Protein AF-A0A3B0PXJ1-F1 (afdb_monomer_lite)

pLDDT: mean 73.35, std 15.38, range [30.58, 91.69]

Foldseek 3Di:
DPPVVQVVCVVVVHDQAAAEDEDAAFAPPCRVVVLVVQLDPPDDDDDDDPDDPPDFDWGDDDSYTYTYDGYDDDPDDPDCVVVLVCVLVCSDPPVVDDPVVNVVSND

Radius of gyration: 19.69 Å; chains: 1; bounding box: 43×32×55 Å

Secondary structure (DSSP, 8-state):
--HHHHHHHHTTT-----EEEE---STTSSHHHHHHHHH--S-------TT---S--EEEETTEEEE-----PPS--SSSHHHHHHHHTTSS-GGGS-HHHHHHHH-

Organism: NCBI:txid53558

Structure (mmCIF, N/CA/C/O backbone):
data_AF-A0A3B0PXJ1-F1
#
_entry.id   AF-A0A3B0PXJ1-F1
#
loop_
_atom_site.group_PDB
_atom_site.id
_atom_site.type_symbol
_atom_site.label_atom_id
_atom_site.label_alt_id
_atom_site.label_comp_id
_atom_site.label_asym_id
_atom_site.label_entity_id
_atom_site.label_seq_id
_atom_site.pdbx_PDB_ins_code
_atom_site.Cartn_x
_atom_site.Cartn_y
_atom_site.Cartn_z
_atom_site.occupancy
_atom_site.B_iso_or_equiv
_atom_site.auth_seq_id
_atom_site.auth_comp_id
_atom_site.auth_asym_id
_atom_site.auth_atom_id
_atom_site.pdbx_PDB_model_num
ATOM 1 N N . MET A 1 1 ? -19.199 0.306 11.434 1.00 55.22 1 MET A N 1
ATOM 2 C CA . MET A 1 1 ? -20.076 -0.143 12.545 1.00 55.22 1 MET A CA 1
ATOM 3 C C . MET A 1 1 ? -21.227 0.841 12.656 1.00 55.22 1 MET A C 1
ATOM 5 O O . MET A 1 1 ? -20.944 2.025 12.764 1.00 55.22 1 MET A O 1
ATOM 9 N N . SER A 1 2 ? -22.490 0.397 12.586 1.00 66.12 2 SER A N 1
ATOM 10 C CA . SER A 1 2 ? -23.637 1.300 12.812 1.00 66.12 2 SER A CA 1
ATOM 11 C C . SER A 1 2 ? -23.529 1.924 14.210 1.00 66.12 2 SER A C 1
ATOM 13 O O . SER A 1 2 ? -23.224 1.211 15.173 1.00 66.12 2 SER A O 1
ATOM 15 N N . LYS A 1 3 ? -23.787 3.235 14.328 1.00 69.31 3 LYS A N 1
ATOM 16 C CA . LYS A 1 3 ? -23.812 3.978 15.606 1.00 69.31 3 LYS A CA 1
ATOM 17 C C . LYS A 1 3 ? -24.725 3.306 16.644 1.00 69.31 3 LYS A C 1
ATOM 19 O O . LYS A 1 3 ? -24.464 3.363 17.843 1.00 69.31 3 LYS A O 1
ATOM 24 N N . GLU A 1 4 ? -25.748 2.595 16.182 1.00 74.94 4 GLU A N 1
ATOM 25 C CA . GLU A 1 4 ? -26.686 1.837 17.013 1.00 74.94 4 GLU A CA 1
ATOM 26 C C . GLU A 1 4 ? -26.027 0.635 17.695 1.00 74.94 4 GLU A C 1
ATOM 28 O O . GLU A 1 4 ? -26.289 0.347 18.862 1.00 74.94 4 GLU A O 1
ATOM 33 N N . ARG A 1 5 ? -25.118 -0.052 16.996 1.00 72.31 5 ARG A N 1
ATOM 34 C CA . ARG A 1 5 ? -24.414 -1.228 17.524 1.00 72.31 5 ARG A CA 1
ATOM 35 C C . ARG A 1 5 ? -23.428 -0.833 18.625 1.00 72.31 5 ARG A C 1
ATOM 37 O O . ARG A 1 5 ? -23.253 -1.577 19.584 1.00 72.31 5 ARG A O 1
ATOM 44 N N . ILE A 1 6 ? -22.845 0.361 18.513 1.00 72.19 6 ILE A N 1
ATOM 45 C CA . ILE A 1 6 ? -21.965 0.955 19.526 1.00 72.19 6 ILE A CA 1
ATOM 46 C C . ILE A 1 6 ? -22.754 1.292 20.799 1.00 72.19 6 ILE A C 1
ATOM 48 O O . ILE A 1 6 ? -22.381 0.828 21.875 1.00 72.19 6 ILE A O 1
ATOM 52 N N . LYS A 1 7 ? -23.891 1.996 20.676 1.00 75.50 7 LYS A N 1
ATOM 53 C CA . LYS A 1 7 ? -24.783 2.291 21.815 1.00 75.50 7 LYS A CA 1
ATOM 54 C C . LYS A 1 7 ? -25.296 1.020 22.498 1.00 75.50 7 LYS A C 1
ATOM 56 O O . LYS A 1 7 ? -25.310 0.939 23.722 1.00 75.50 7 LYS A O 1
ATOM 61 N N . ARG A 1 8 ? -25.663 -0.002 21.716 1.00 79.31 8 ARG A N 1
ATOM 62 C CA . ARG A 1 8 ? -26.120 -1.300 22.241 1.00 79.31 8 ARG A CA 1
ATOM 63 C C . ARG A 1 8 ? -25.031 -2.030 23.031 1.00 79.31 8 ARG A C 1
ATOM 65 O O . ARG A 1 8 ? -25.346 -2.680 24.022 1.00 79.31 8 ARG A O 1
ATOM 72 N N . ASN A 1 9 ? -23.774 -1.940 22.601 1.00 75.88 9 ASN A N 1
ATOM 73 C CA . ASN A 1 9 ? -22.648 -2.556 23.306 1.00 75.88 9 ASN A CA 1
ATOM 74 C C . ASN A 1 9 ? -22.271 -1.776 24.577 1.00 75.88 9 ASN A C 1
ATOM 76 O O . ASN A 1 9 ? -21.993 -2.403 25.596 1.00 75.88 9 ASN A O 1
ATOM 80 N N . GLN A 1 10 ? -22.350 -0.438 24.557 1.00 74.62 10 GLN A N 1
ATOM 81 C CA . GLN A 1 10 ? -22.191 0.396 25.759 1.00 74.62 10 GLN A CA 1
ATOM 82 C C . GLN A 1 10 ? -23.254 0.080 26.819 1.00 74.62 10 GLN A C 1
ATOM 84 O O . GLN A 1 10 ? -22.916 -0.113 27.982 1.00 74.62 10 GLN A O 1
ATOM 89 N N . ALA A 1 11 ? -24.522 -0.069 26.416 1.00 79.94 11 ALA A N 1
ATOM 90 C CA . ALA A 1 11 ? -25.613 -0.448 27.321 1.00 79.94 11 ALA A CA 1
ATOM 91 C C . ALA A 1 11 ? -25.426 -1.840 27.960 1.00 79.94 11 ALA A C 1
ATOM 93 O O . ALA A 1 11 ? -26.026 -2.137 28.986 1.00 79.94 11 ALA A O 1
ATOM 94 N N . LYS A 1 12 ? -24.585 -2.694 27.363 1.00 82.69 12 LYS A N 1
ATOM 95 C CA . LYS A 1 12 ? -24.220 -4.023 27.878 1.00 82.69 12 LYS A CA 1
ATOM 96 C C . LYS A 1 12 ? -22.939 -4.019 28.725 1.00 82.69 12 LYS A C 1
ATOM 98 O O . LYS A 1 12 ? -22.444 -5.093 29.051 1.00 82.69 12 LYS A O 1
ATOM 103 N N . GLY A 1 13 ? -22.369 -2.849 29.031 1.00 74.75 13 GLY A N 1
ATOM 104 C CA . GLY A 1 13 ? -21.125 -2.728 29.801 1.00 74.75 13 GLY A CA 1
ATOM 105 C C . GLY A 1 13 ? -19.879 -3.238 29.069 1.00 74.75 13 GLY A C 1
ATOM 106 O O . GLY A 1 13 ? -18.850 -3.476 29.695 1.00 74.75 13 GLY A O 1
ATOM 107 N N . MET A 1 14 ? -19.949 -3.435 27.747 1.00 74.50 14 MET A N 1
ATOM 108 C CA . MET A 1 14 ? -18.800 -3.899 26.972 1.00 74.50 14 MET A CA 1
ATOM 109 C C . MET A 1 14 ? -17.783 -2.770 26.802 1.00 74.50 14 MET A C 1
ATOM 111 O O . MET A 1 14 ? -18.136 -1.667 26.380 1.00 74.50 14 MET A O 1
ATOM 115 N N . ILE A 1 15 ? -16.507 -3.072 27.058 1.00 69.25 15 ILE A N 1
ATOM 116 C CA . ILE A 1 15 ? -15.394 -2.155 26.792 1.00 69.25 15 ILE A CA 1
ATOM 117 C C . ILE A 1 15 ? -15.416 -1.789 25.305 1.00 69.25 15 ILE A C 1
ATOM 119 O O . ILE A 1 15 ? -15.312 -2.650 24.425 1.00 69.25 15 ILE A O 1
ATOM 123 N N . GLN A 1 16 ? -15.572 -0.499 25.018 1.00 65.56 16 GLN A N 1
ATOM 124 C CA . GLN A 1 16 ? -15.617 -0.001 23.653 1.00 65.56 16 GLN A CA 1
ATOM 125 C C . GLN A 1 16 ? -14.215 -0.084 23.040 1.00 65.56 16 GLN A C 1
ATOM 127 O O . GLN A 1 16 ? -13.299 0.641 23.424 1.00 65.56 16 GLN A O 1
ATOM 132 N N . THR A 1 17 ? -14.035 -1.003 22.094 1.00 68.31 17 THR A N 1
ATOM 133 C CA . THR A 1 17 ? -12.774 -1.172 21.364 1.00 68.31 17 THR A CA 1
ATOM 134 C C . THR A 1 17 ? -12.746 -0.271 20.130 1.00 68.31 17 THR A C 1
ATOM 136 O O . THR A 1 17 ? -13.780 -0.003 19.514 1.00 68.31 17 THR A O 1
ATOM 139 N N . LYS A 1 18 ? -11.555 0.217 19.763 1.00 75.44 18 LYS A N 1
ATOM 140 C CA . LYS A 1 18 ? -11.364 1.037 18.557 1.00 75.44 18 LYS A CA 1
ATOM 141 C C . LYS A 1 18 ? -11.678 0.234 17.291 1.00 75.44 18 LYS A C 1
ATOM 143 O O . LYS A 1 18 ? -11.429 -0.971 17.225 1.00 75.44 18 LYS A O 1
ATOM 148 N N . ILE A 1 19 ? -12.183 0.913 16.265 1.00 82.50 19 ILE A N 1
ATOM 149 C CA . ILE A 1 19 ? -12.488 0.344 14.953 1.00 82.50 19 ILE A CA 1
ATOM 150 C C . ILE A 1 19 ? -11.177 0.056 14.220 1.00 82.50 19 ILE A C 1
ATOM 152 O O . ILE A 1 19 ? -10.511 0.963 13.717 1.00 82.50 19 ILE A O 1
ATOM 156 N N . LYS A 1 20 ? -10.817 -1.225 14.133 1.00 83.69 20 LYS A N 1
ATOM 157 C CA . LYS A 1 20 ? -9.675 -1.690 13.337 1.00 83.69 20 LYS A CA 1
ATOM 158 C C . LYS A 1 20 ? -9.928 -1.422 11.855 1.00 83.69 20 LYS A C 1
ATOM 160 O O . LYS A 1 20 ? -10.955 -1.832 11.321 1.00 83.69 20 LYS A O 1
ATOM 165 N N . SER A 1 21 ? -8.986 -0.742 11.219 1.00 82.69 21 SER A N 1
ATOM 166 C CA . SER A 1 21 ? -9.051 -0.272 9.838 1.00 82.69 21 SER A CA 1
ATOM 167 C C . SER A 1 21 ? -7.715 -0.524 9.146 1.00 82.69 21 SER A C 1
ATOM 169 O O . SER A 1 21 ? -6.672 -0.572 9.793 1.00 82.69 21 SER A O 1
ATOM 171 N N . PHE A 1 22 ? -7.732 -0.691 7.831 1.00 83.31 22 PHE A N 1
ATOM 172 C CA . PHE A 1 22 ? -6.531 -0.865 7.019 1.00 83.31 22 PHE A CA 1
ATOM 173 C C . PHE A 1 22 ? -6.762 -0.243 5.641 1.00 83.31 22 PHE A C 1
ATOM 175 O O . PHE A 1 22 ? -7.901 -0.154 5.182 1.00 83.31 22 PHE A O 1
ATOM 182 N N . VAL A 1 23 ? -5.685 0.205 4.999 1.00 80.56 23 VAL A N 1
ATOM 183 C CA . VAL A 1 23 ? -5.719 0.786 3.650 1.00 80.56 23 VAL A CA 1
ATOM 184 C C . VAL A 1 23 ? -5.113 -0.217 2.681 1.00 80.56 23 VAL A C 1
ATOM 186 O O . VAL A 1 23 ? -3.990 -0.657 2.901 1.00 80.56 23 VAL A O 1
ATOM 189 N N . VAL A 1 24 ? -5.836 -0.558 1.615 1.00 84.12 24 VAL A N 1
ATOM 190 C CA . VAL A 1 24 ? -5.371 -1.463 0.552 1.00 84.12 24 VAL A CA 1
ATOM 191 C C . VAL A 1 24 ? -5.102 -0.698 -0.735 1.00 84.12 24 VAL A C 1
ATOM 193 O O . VAL A 1 24 ? -5.746 0.308 -1.018 1.00 84.12 24 VAL A O 1
ATOM 196 N N . GLY A 1 25 ? -4.149 -1.184 -1.520 1.00 83.56 25 GLY A N 1
ATOM 197 C CA . GLY A 1 25 ? -3.797 -0.597 -2.807 1.00 83.56 25 GLY A CA 1
ATOM 198 C C . GLY A 1 25 ? -2.427 -1.055 -3.287 1.00 83.56 25 GLY A C 1
ATOM 199 O O . GLY A 1 25 ? -1.637 -1.616 -2.515 1.00 83.56 25 GLY A O 1
ATOM 200 N N . VAL A 1 26 ? -2.143 -0.771 -4.557 1.00 83.81 26 VAL A N 1
ATOM 201 C CA . VAL A 1 26 ? -0.878 -1.128 -5.209 1.00 83.81 26 VAL A CA 1
ATOM 202 C C . VAL A 1 26 ? 0.322 -0.509 -4.477 1.00 83.81 26 VAL A C 1
ATOM 204 O O . VAL A 1 26 ? 0.172 0.484 -3.753 1.00 83.81 26 VAL A O 1
ATOM 207 N N . PRO A 1 27 ? 1.528 -1.094 -4.565 1.00 82.94 27 PRO A N 1
ATOM 208 C CA . PRO A 1 27 ? 2.727 -0.480 -4.004 1.00 82.94 27 PRO A CA 1
ATOM 209 C C . PRO A 1 27 ? 2.908 0.962 -4.497 1.00 82.94 27 PRO A C 1
ATOM 211 O O . PRO A 1 27 ? 2.438 1.326 -5.568 1.00 82.94 27 PRO A O 1
ATOM 214 N N . ASN A 1 28 ? 3.529 1.801 -3.666 1.00 79.75 28 ASN A N 1
ATOM 215 C CA . ASN A 1 28 ? 3.844 3.202 -3.975 1.00 79.75 28 ASN A CA 1
ATOM 216 C C . ASN A 1 28 ? 2.658 4.151 -4.261 1.00 79.75 28 ASN A C 1
ATOM 218 O O . ASN A 1 28 ? 2.881 5.336 -4.459 1.00 79.75 28 ASN A O 1
ATOM 222 N N . CYS A 1 29 ? 1.396 3.717 -4.138 1.00 82.62 29 CYS A N 1
ATOM 223 C CA . CYS A 1 29 ? 0.227 4.600 -4.312 1.00 82.62 29 CYS A CA 1
ATOM 224 C C . CYS A 1 29 ? -0.046 5.579 -3.143 1.00 82.62 29 CYS A C 1
ATOM 226 O O . CYS A 1 29 ? -1.144 6.113 -3.032 1.00 82.62 29 CYS A O 1
ATOM 228 N N . GLY A 1 30 ? 0.901 5.764 -2.214 1.00 80.31 30 GLY A N 1
ATOM 229 C CA . GLY A 1 30 ? 0.753 6.718 -1.103 1.00 80.31 30 GLY A CA 1
ATOM 230 C C . GLY A 1 30 ? -0.070 6.244 0.106 1.00 80.31 30 GLY A C 1
ATOM 231 O O . GLY A 1 30 ? -0.526 7.070 0.888 1.00 80.31 30 GLY A O 1
ATOM 232 N N . LYS A 1 31 ? -0.253 4.931 0.313 1.00 83.94 31 LYS A N 1
ATOM 233 C CA . LYS A 1 31 ? -1.024 4.383 1.458 1.00 83.94 31 LYS A CA 1
ATOM 234 C C . LYS A 1 31 ? -0.498 4.846 2.815 1.00 83.94 31 LYS A C 1
ATOM 236 O O . LYS A 1 31 ? -1.271 5.335 3.629 1.00 83.94 31 LYS A O 1
ATOM 241 N N . SER A 1 32 ? 0.806 4.714 3.049 1.00 77.69 32 SER A N 1
ATOM 242 C CA . SER A 1 32 ? 1.417 5.127 4.315 1.00 77.69 32 SER A CA 1
ATOM 243 C C . SER A 1 32 ? 1.366 6.651 4.476 1.00 77.69 32 SER A C 1
ATOM 245 O O . SER A 1 32 ? 1.134 7.133 5.578 1.00 77.69 32 SER A O 1
ATOM 247 N N . THR A 1 33 ? 1.452 7.413 3.377 1.00 81.50 33 THR A N 1
ATOM 248 C CA . THR A 1 33 ? 1.212 8.867 3.377 1.00 81.50 33 THR A CA 1
ATOM 249 C C . THR A 1 33 ? -0.215 9.193 3.813 1.00 81.50 33 THR A C 1
ATOM 251 O O . THR A 1 33 ? -0.405 10.031 4.685 1.00 81.50 33 THR A O 1
ATOM 254 N N . LEU A 1 34 ? -1.220 8.500 3.272 1.00 81.00 34 LEU A N 1
ATOM 255 C CA . LEU A 1 34 ? -2.618 8.674 3.665 1.00 81.00 34 LEU A CA 1
ATOM 256 C C . LEU A 1 34 ? -2.842 8.319 5.140 1.00 81.00 34 LEU A C 1
ATOM 258 O O . LEU A 1 34 ? -3.499 9.070 5.855 1.00 81.00 34 LEU A O 1
ATOM 262 N N . ILE A 1 35 ? -2.291 7.195 5.605 1.00 78.75 35 ILE A N 1
ATOM 263 C CA . ILE A 1 35 ? -2.398 6.782 7.010 1.00 78.75 35 ILE A CA 1
ATOM 264 C C . ILE A 1 35 ? -1.754 7.831 7.920 1.00 78.75 35 ILE A C 1
ATOM 266 O O . ILE A 1 35 ? -2.364 8.199 8.923 1.00 78.75 35 ILE A O 1
ATOM 270 N N . ASN A 1 36 ? -0.575 8.348 7.563 1.00 74.88 36 ASN A N 1
ATOM 271 C CA . ASN A 1 36 ? 0.105 9.392 8.329 1.00 74.88 36 ASN A CA 1
ATOM 272 C C . ASN A 1 36 ? -0.711 10.691 8.360 1.00 74.88 36 ASN A C 1
ATOM 274 O O . ASN A 1 36 ? -0.979 11.194 9.445 1.00 74.88 36 ASN A O 1
ATOM 278 N N . LEU A 1 37 ? -1.212 11.166 7.213 1.00 77.00 37 LEU A N 1
ATOM 279 C CA . LEU A 1 37 ? -2.056 12.368 7.124 1.00 77.00 37 LEU A CA 1
ATOM 280 C C . LEU A 1 37 ? -3.325 12.266 7.973 1.00 77.00 37 LEU A C 1
ATOM 282 O O . LEU A 1 37 ? -3.734 13.225 8.617 1.00 77.00 37 LEU A O 1
ATOM 286 N N . VAL A 1 38 ? -3.967 11.098 7.973 1.00 74.44 38 VAL A N 1
ATOM 287 C CA . VAL A 1 38 ? -5.186 10.873 8.758 1.00 74.44 38 VAL A CA 1
ATOM 288 C C . VAL A 1 38 ? -4.859 10.709 10.241 1.00 74.44 38 VAL A C 1
ATOM 290 O O . VAL A 1 38 ? -5.704 10.985 11.083 1.00 74.44 38 VAL A O 1
ATOM 293 N N . SER A 1 39 ? -3.657 10.266 10.588 1.00 69.50 39 SER A N 1
ATOM 294 C CA . SER A 1 39 ? -3.252 10.046 11.979 1.00 69.50 39 SER A CA 1
ATOM 295 C C . SER A 1 39 ? -2.706 11.295 12.660 1.00 69.50 39 SER A C 1
ATOM 297 O O . SER A 1 39 ? -2.886 11.481 13.864 1.00 69.50 39 SER A O 1
ATOM 299 N N . GLU A 1 40 ? -2.089 12.178 11.887 1.00 60.25 40 GLU A N 1
ATOM 300 C CA . GLU A 1 40 ? -1.694 13.511 12.300 1.00 60.25 40 GLU A CA 1
ATOM 301 C C . GLU A 1 40 ? -2.924 14.427 12.273 1.00 60.25 40 GLU A C 1
ATOM 303 O O . GLU A 1 40 ? -3.172 15.173 11.328 1.00 60.25 40 GLU A O 1
ATOM 308 N N . LYS A 1 41 ? -3.694 14.453 13.371 1.00 48.16 41 LYS A N 1
ATOM 309 C CA . LYS A 1 41 ? -4.340 15.727 13.728 1.00 48.16 41 LYS A CA 1
ATOM 310 C C . LYS A 1 41 ? -3.250 16.803 13.668 1.00 48.16 41 LYS A C 1
ATOM 312 O O . LYS A 1 41 ? -2.155 16.549 14.155 1.00 48.16 41 LYS A O 1
ATOM 317 N N . ALA A 1 42 ? -3.575 17.972 13.116 1.00 45.66 42 ALA A N 1
ATOM 318 C CA . ALA A 1 42 ? -2.741 19.150 12.827 1.00 45.66 42 ALA A CA 1
ATOM 319 C C . ALA A 1 42 ? -1.790 19.689 13.936 1.00 45.66 42 ALA A C 1
ATOM 321 O O . ALA A 1 42 ? -1.275 20.797 13.830 1.00 45.66 42 ALA A O 1
ATOM 322 N N . SER A 1 43 ? -1.526 18.947 15.006 1.00 36.41 43 SER A N 1
ATOM 323 C CA . SER A 1 43 ? -0.528 19.243 16.019 1.00 36.41 43 SER A CA 1
ATOM 324 C C . SER A 1 43 ? 0.106 17.940 16.508 1.00 36.41 43 SER A C 1
ATOM 326 O O . SER A 1 43 ? -0.460 17.268 17.366 1.00 36.41 43 SER A O 1
ATOM 328 N N . LEU A 1 44 ? 1.271 17.574 15.979 1.00 33.78 44 LEU A N 1
ATOM 329 C CA . LEU A 1 44 ? 2.428 17.117 16.761 1.00 33.78 44 LEU A CA 1
ATOM 330 C C . LEU A 1 44 ? 3.536 16.683 15.801 1.00 33.78 44 LEU A C 1
ATOM 332 O O . LEU A 1 44 ? 3.418 15.713 15.064 1.00 33.78 44 LEU A O 1
ATOM 336 N N . LYS A 1 45 ? 4.618 17.462 15.838 1.00 40.28 45 LYS A N 1
ATOM 337 C CA . LYS A 1 45 ? 5.870 17.277 15.108 1.00 40.28 45 LYS A CA 1
ATOM 338 C C . LYS A 1 45 ? 6.387 15.845 15.275 1.00 40.28 45 LYS A C 1
ATOM 340 O O . LYS A 1 45 ? 6.844 15.502 16.363 1.00 40.28 45 LYS A O 1
ATOM 345 N N . VAL A 1 46 ? 6.411 15.048 14.210 1.00 36.91 46 VAL A N 1
ATOM 346 C CA . VAL A 1 46 ? 7.246 13.842 14.160 1.00 36.91 46 VAL A CA 1
ATOM 347 C C . VAL A 1 46 ? 8.006 13.827 12.841 1.00 36.91 46 VAL A C 1
ATOM 349 O O . VAL A 1 46 ? 7.456 14.057 11.771 1.00 36.91 46 VAL A O 1
ATOM 352 N N . ALA A 1 47 ? 9.318 13.659 12.963 1.00 32.16 47 ALA A N 1
ATOM 353 C CA . ALA A 1 47 ? 10.297 13.847 11.910 1.00 32.16 47 ALA A CA 1
ATOM 354 C C . ALA A 1 47 ? 10.105 12.873 10.735 1.00 32.16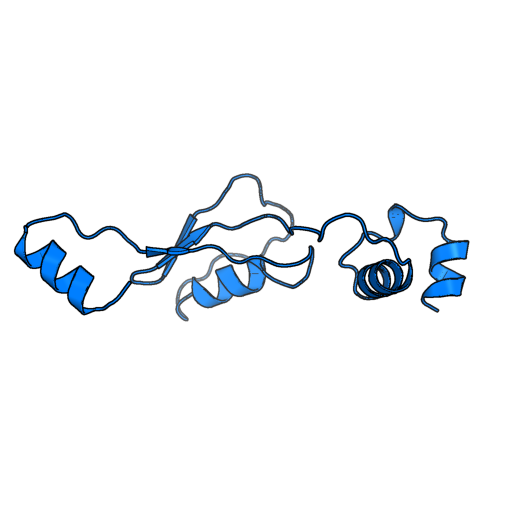 47 ALA A C 1
ATOM 356 O O . ALA A 1 47 ? 10.071 11.654 10.910 1.00 32.16 47 ALA A O 1
ATOM 357 N N . ASN A 1 48 ? 10.052 13.445 9.532 1.00 42.97 48 ASN A N 1
ATOM 358 C CA . ASN A 1 48 ? 10.133 12.757 8.249 1.00 42.97 48 ASN A CA 1
ATOM 359 C C . ASN A 1 48 ? 11.514 12.105 8.072 1.00 42.97 48 ASN A C 1
ATOM 361 O O . ASN A 1 48 ? 12.478 12.806 7.773 1.00 42.97 48 ASN A O 1
ATOM 365 N N . PHE A 1 49 ? 11.606 10.777 8.168 1.00 35.56 49 PHE A N 1
ATOM 366 C CA . PHE A 1 49 ? 12.708 10.026 7.556 1.00 35.56 49 PHE A CA 1
ATOM 367 C C . PHE A 1 49 ? 12.160 8.845 6.735 1.00 35.56 49 PHE A C 1
ATOM 369 O O . PHE A 1 49 ? 11.588 7.912 7.309 1.00 35.56 49 PHE A O 1
ATOM 376 N N . PRO A 1 50 ? 12.307 8.865 5.396 1.00 30.58 50 PRO A N 1
ATOM 377 C CA . PRO A 1 50 ? 11.925 7.748 4.541 1.00 30.58 50 PRO A CA 1
ATOM 378 C C . PRO A 1 50 ? 12.924 6.592 4.716 1.00 30.58 50 PRO A C 1
ATOM 380 O O . PRO A 1 50 ? 14.132 6.808 4.682 1.00 30.58 50 PRO A O 1
ATOM 383 N N . GLY A 1 51 ? 12.429 5.361 4.907 1.00 41.56 51 GLY A N 1
ATOM 384 C CA . GLY A 1 51 ? 13.263 4.143 4.921 1.00 41.56 51 GLY A CA 1
ATOM 385 C C . GLY A 1 51 ? 13.195 3.254 6.170 1.00 41.56 51 GLY A C 1
ATOM 386 O O . GLY A 1 51 ? 13.887 2.239 6.217 1.00 41.56 51 GLY A O 1
ATOM 387 N N . VAL A 1 52 ? 12.365 3.567 7.173 1.00 37.16 52 VAL A N 1
ATOM 388 C CA . VAL A 1 52 ? 12.274 2.772 8.417 1.00 37.16 52 VAL A CA 1
ATOM 389 C C . VAL A 1 52 ? 10.839 2.315 8.690 1.00 37.16 52 VAL A C 1
ATOM 391 O O . VAL A 1 52 ? 10.214 2.694 9.678 1.00 37.16 52 VAL A O 1
ATOM 394 N N . THR A 1 53 ? 10.309 1.441 7.837 1.00 48.53 53 THR A N 1
ATOM 395 C CA . THR A 1 53 ? 9.118 0.639 8.169 1.00 48.53 53 THR A CA 1
ATOM 396 C C . THR A 1 53 ? 9.583 -0.696 8.747 1.00 48.53 53 THR A C 1
ATOM 398 O O . THR A 1 53 ? 9.492 -1.734 8.102 1.00 48.53 53 THR A O 1
ATOM 401 N N . ARG A 1 54 ? 10.195 -0.667 9.940 1.00 43.19 54 ARG A N 1
ATOM 402 C CA . ARG A 1 54 ? 10.763 -1.881 10.556 1.00 43.19 54 ARG A CA 1
ATOM 403 C C . ARG A 1 54 ? 9.742 -2.745 11.302 1.00 43.19 54 ARG A C 1
ATOM 405 O O . ARG A 1 54 ? 10.016 -3.919 11.493 1.00 43.19 54 ARG A O 1
ATOM 412 N N . GLU A 1 55 ? 8.553 -2.243 11.638 1.00 50.38 55 GLU A N 1
ATOM 413 C CA . GLU A 1 55 ? 7.509 -3.032 12.313 1.00 50.38 55 GLU A CA 1
ATOM 414 C C . GLU A 1 55 ? 6.104 -2.547 11.924 1.00 50.38 55 GLU A C 1
ATOM 416 O O . GLU A 1 55 ? 5.917 -1.367 11.622 1.00 50.38 55 GLU A O 1
ATOM 421 N N . LYS A 1 56 ? 5.110 -3.454 11.931 1.00 55.12 56 LYS A N 1
ATOM 422 C CA . LYS A 1 56 ? 3.687 -3.144 11.688 1.00 55.12 56 LYS A CA 1
ATOM 423 C C . LYS A 1 56 ? 3.208 -2.104 12.707 1.00 55.12 56 LYS A C 1
ATOM 425 O O . LYS A 1 56 ? 2.834 -2.457 13.825 1.00 55.12 56 LYS A O 1
ATOM 430 N N . LYS A 1 57 ? 3.214 -0.826 12.333 1.00 64.81 57 LYS A N 1
ATOM 431 C CA . LYS A 1 57 ? 2.735 0.252 13.198 1.00 64.81 57 LYS A CA 1
ATOM 432 C C . LYS A 1 57 ? 1.220 0.358 13.102 1.00 64.81 57 LYS A C 1
ATOM 434 O O . LYS A 1 57 ? 0.651 0.547 12.028 1.00 64.81 57 LYS A O 1
ATOM 439 N N . TRP A 1 58 ? 0.579 0.229 14.257 1.00 71.62 58 TRP A N 1
ATOM 440 C CA . TRP A 1 58 ? -0.808 0.623 14.431 1.00 71.62 58 TRP A CA 1
ATOM 441 C C . TRP A 1 58 ? -0.859 2.118 14.716 1.00 71.62 58 TRP A C 1
ATOM 443 O O . TRP A 1 58 ? -0.185 2.592 15.631 1.00 71.62 58 TRP A O 1
ATOM 453 N N . VAL A 1 59 ? -1.674 2.847 13.963 1.00 75.88 59 VAL A N 1
ATOM 454 C CA . VAL A 1 59 ? -1.835 4.288 14.120 1.00 75.88 59 VAL A CA 1
ATOM 455 C C . VAL A 1 59 ? -3.252 4.611 14.570 1.00 75.88 59 VAL A C 1
ATOM 457 O O . VAL A 1 59 ? -4.232 4.091 14.044 1.00 75.88 59 VAL A O 1
ATOM 460 N N . VAL A 1 60 ? -3.374 5.420 15.616 1.00 74.50 60 VAL A N 1
ATOM 461 C CA . VAL A 1 60 ? -4.655 5.754 16.243 1.00 74.50 60 VAL A CA 1
ATOM 462 C C . VAL A 1 60 ? -5.134 7.103 15.724 1.00 74.50 60 VAL A C 1
ATOM 464 O O . VAL A 1 60 ? -4.442 8.097 15.910 1.00 74.50 60 VAL A O 1
ATOM 467 N N . ASN A 1 61 ? -6.363 7.166 15.211 1.00 77.81 61 ASN A N 1
ATOM 468 C CA . ASN A 1 61 ? -7.066 8.428 14.990 1.00 77.81 61 ASN A CA 1
ATOM 469 C C . ASN A 1 61 ? -8.504 8.345 15.519 1.00 77.81 61 ASN A C 1
ATOM 471 O O . ASN A 1 61 ? -9.373 7.716 14.914 1.00 77.81 61 ASN A O 1
ATOM 475 N N . GLY A 1 62 ? -8.763 8.999 16.655 1.00 75.38 62 GLY A N 1
ATOM 476 C CA . GLY A 1 62 ? -10.084 9.012 17.284 1.00 75.38 62 GLY A CA 1
ATOM 477 C C . GLY A 1 62 ? -10.574 7.598 17.607 1.00 75.38 62 GLY A C 1
ATOM 478 O O . GLY A 1 62 ? -9.924 6.861 18.352 1.00 75.38 62 GLY A O 1
ATOM 479 N N . GLU A 1 63 ? -11.718 7.220 17.033 1.00 76.25 63 GLU A N 1
ATOM 480 C CA . GLU A 1 63 ? -12.301 5.880 17.176 1.00 76.25 63 GLU A CA 1
ATOM 481 C C . GLU A 1 63 ? -11.636 4.826 16.277 1.00 76.25 63 GLU A C 1
ATOM 483 O O . GLU A 1 63 ? -11.913 3.640 16.441 1.00 76.25 63 GLU A O 1
ATOM 488 N N . PHE A 1 64 ? -10.762 5.223 15.348 1.00 78.56 64 PHE A N 1
ATOM 489 C CA . PHE A 1 64 ? -10.135 4.331 14.375 1.00 78.56 64 PHE A CA 1
ATOM 490 C C . PHE A 1 64 ? -8.716 3.925 14.780 1.00 78.56 64 PHE A C 1
ATOM 492 O O . PHE A 1 64 ? -7.946 4.693 15.361 1.00 78.56 64 PHE A O 1
ATOM 499 N N . LEU A 1 65 ? -8.375 2.684 14.442 1.00 82.00 65 LEU A N 1
ATOM 500 C CA . LEU A 1 65 ? -7.058 2.088 14.598 1.00 82.00 65 LEU A CA 1
ATOM 501 C C . LEU A 1 65 ? -6.601 1.574 13.226 1.00 82.00 65 LEU A C 1
ATOM 503 O O . LEU A 1 65 ? -7.082 0.539 12.770 1.00 82.00 65 LEU A O 1
ATOM 507 N N . PHE A 1 66 ? -5.708 2.305 12.568 1.00 82.50 66 PHE A N 1
ATOM 508 C CA . PHE A 1 66 ? -5.170 1.990 11.248 1.00 82.50 66 PHE A CA 1
ATOM 509 C C . PHE A 1 66 ? -3.978 1.043 11.340 1.00 82.50 66 PHE A C 1
ATOM 511 O O . PHE A 1 66 ? -3.070 1.264 12.134 1.00 82.50 66 PHE A O 1
ATOM 518 N N . LEU A 1 67 ? -3.963 0.008 10.510 1.00 79.69 67 LEU A N 1
ATOM 519 C CA . LEU A 1 67 ? -2.795 -0.833 10.275 1.00 79.69 67 LEU A CA 1
ATOM 520 C C . LEU A 1 67 ? -2.078 -0.355 9.009 1.00 79.69 67 LEU A C 1
ATOM 522 O O . LEU A 1 67 ? -2.697 -0.330 7.941 1.00 79.69 67 LEU A O 1
ATOM 526 N N . ASP A 1 68 ? -0.790 -0.017 9.114 1.00 71.94 68 ASP A N 1
ATOM 527 C CA . ASP A 1 68 ? 0.053 0.190 7.931 1.00 71.94 68 ASP A CA 1
ATOM 528 C C . ASP A 1 68 ? 0.276 -1.161 7.243 1.00 71.94 68 ASP A C 1
ATOM 530 O O . ASP A 1 68 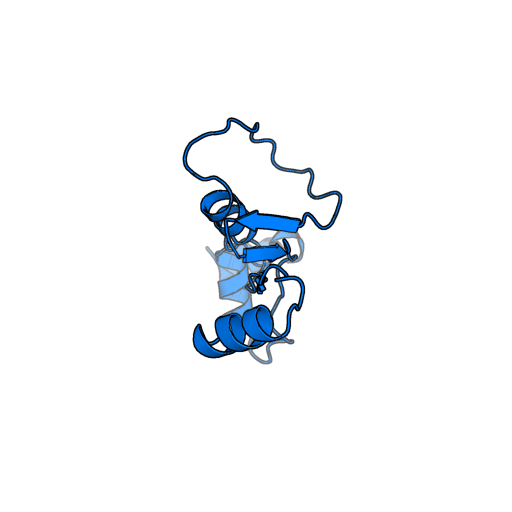? 0.824 -2.098 7.836 1.00 71.94 68 ASP A O 1
ATOM 534 N N . THR A 1 69 ? -0.229 -1.292 6.015 1.00 68.25 69 THR A N 1
ATOM 535 C CA . THR A 1 69 ? -0.101 -2.524 5.235 1.00 68.25 69 THR A CA 1
ATOM 536 C C . THR A 1 69 ? 0.840 -2.305 4.052 1.00 68.25 69 THR A C 1
ATOM 538 O O . THR A 1 69 ? 0.794 -1.251 3.406 1.00 68.25 69 THR A O 1
ATOM 541 N N . PRO A 1 70 ? 1.702 -3.289 3.733 1.00 66.94 70 PRO A N 1
ATOM 542 C CA . PRO A 1 70 ? 2.494 -3.231 2.515 1.00 66.94 70 PRO A CA 1
ATOM 543 C C . PRO A 1 70 ? 1.574 -3.202 1.287 1.00 66.94 70 PRO A C 1
ATOM 545 O O . PRO A 1 70 ? 0.451 -3.702 1.316 1.00 66.94 70 PRO A O 1
ATOM 548 N N . GLY A 1 71 ? 2.057 -2.607 0.192 1.00 69.81 71 GLY A N 1
ATOM 549 C CA . GLY A 1 71 ? 1.348 -2.621 -1.089 1.00 69.81 71 GLY A CA 1
ATOM 550 C C . GLY A 1 71 ? 0.961 -4.031 -1.509 1.00 69.81 71 GLY A C 1
ATOM 551 O O . GLY A 1 71 ? 1.816 -4.910 -1.561 1.00 69.81 71 GLY A O 1
ATOM 552 N N . ILE A 1 72 ? -0.317 -4.221 -1.824 1.00 76.06 72 ILE A N 1
ATOM 553 C CA . ILE A 1 72 ? -0.827 -5.478 -2.361 1.00 76.06 72 ILE A CA 1
ATOM 554 C C . ILE A 1 72 ? -0.880 -5.302 -3.873 1.00 76.06 72 ILE A C 1
ATOM 556 O O . ILE A 1 72 ? -1.605 -4.442 -4.376 1.00 76.06 72 ILE A O 1
ATOM 560 N N . LEU A 1 73 ? -0.080 -6.083 -4.596 1.00 70.94 73 LEU A N 1
ATOM 561 C CA . LEU A 1 73 ? -0.237 -6.206 -6.040 1.00 70.94 73 LEU A CA 1
ATOM 562 C C . LEU A 1 73 ? -1.448 -7.090 -6.339 1.00 70.94 73 LEU A C 1
ATOM 564 O O . LEU A 1 73 ? -1.738 -8.041 -5.610 1.00 70.94 73 LEU A O 1
ATOM 568 N N . LEU A 1 74 ? -2.154 -6.751 -7.413 1.00 69.88 74 LEU A N 1
ATOM 569 C CA . LEU A 1 74 ? -3.244 -7.563 -7.942 1.00 69.88 74 LEU A CA 1
ATOM 570 C C . LEU A 1 74 ? -2.715 -8.955 -8.359 1.00 69.88 74 LEU A C 1
ATOM 572 O O . LEU A 1 74 ? -1.516 -9.102 -8.620 1.00 69.88 74 LEU A O 1
ATOM 576 N N . PRO A 1 75 ? -3.582 -9.984 -8.403 1.00 72.81 75 PRO A N 1
ATOM 577 C CA . PRO A 1 75 ? -3.218 -11.306 -8.915 1.00 72.81 75 PRO A CA 1
ATOM 578 C C . PRO A 1 75 ? -2.634 -11.226 -10.333 1.00 72.81 75 PRO A C 1
ATOM 580 O O . PRO A 1 75 ? -2.849 -10.245 -11.043 1.00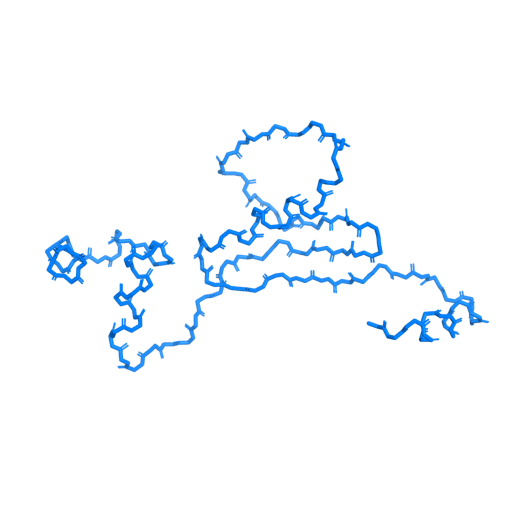 72.81 75 PRO A O 1
ATOM 583 N N . LYS A 1 76 ? -1.882 -12.267 -10.728 1.00 73.50 76 LYS A N 1
ATOM 584 C CA . LYS A 1 76 ? -1.183 -12.338 -12.021 1.00 73.50 76 LYS A CA 1
ATOM 585 C C . LYS A 1 76 ? -2.097 -11.879 -13.157 1.00 73.50 76 LYS A C 1
ATOM 587 O O . LYS A 1 76 ? -3.160 -12.459 -13.366 1.00 73.50 76 LYS A O 1
ATOM 592 N N . PHE A 1 77 ? -1.655 -10.857 -13.878 1.00 75.25 77 PHE A N 1
ATOM 593 C CA . PHE A 1 77 ? -2.343 -10.403 -15.073 1.00 75.25 77 PHE A CA 1
ATOM 594 C C . PHE A 1 77 ? -2.157 -11.433 -16.188 1.00 75.25 77 PHE A C 1
ATOM 596 O O . PHE A 1 77 ? -1.062 -11.968 -16.368 1.00 75.25 77 PHE A O 1
ATOM 603 N N . THR A 1 78 ? -3.229 -11.714 -16.921 1.00 78.06 78 THR A N 1
ATOM 604 C CA . THR A 1 78 ? -3.176 -12.424 -18.207 1.00 78.06 78 THR A CA 1
ATOM 605 C C . THR A 1 78 ? -2.634 -11.521 -19.310 1.00 78.06 78 THR A C 1
ATOM 607 O O . THR A 1 78 ? -1.906 -11.988 -20.180 1.00 78.06 78 THR A O 1
ATOM 610 N N . ASP A 1 79 ? -2.927 -10.224 -19.217 1.00 84.19 79 ASP A N 1
ATOM 611 C CA . ASP A 1 79 ? -2.547 -9.210 -20.195 1.00 84.19 79 ASP A CA 1
ATOM 612 C C . ASP A 1 79 ? -1.352 -8.381 -19.711 1.00 84.19 79 ASP A C 1
ATOM 614 O O . ASP A 1 79 ? -1.202 -8.101 -18.519 1.00 84.19 79 ASP A O 1
ATOM 618 N N . GLN A 1 80 ? -0.496 -7.956 -20.642 1.00 83.38 80 GLN A N 1
ATOM 619 C CA . GLN A 1 80 ? 0.701 -7.169 -20.316 1.00 83.38 80 GLN A CA 1
ATOM 620 C C . GLN A 1 80 ? 0.407 -5.675 -20.122 1.00 83.38 80 GLN A C 1
ATOM 622 O O . GLN A 1 80 ? 1.141 -4.989 -19.412 1.00 83.38 80 GLN A O 1
ATOM 627 N N . GLU A 1 81 ? -0.685 -5.167 -20.696 1.00 86.81 81 GLU A N 1
ATOM 628 C CA . GLU A 1 81 ? -1.029 -3.741 -20.670 1.00 86.81 81 GLU A CA 1
ATOM 629 C C . GLU A 1 81 ? -1.176 -3.170 -19.238 1.00 86.81 81 GLU A C 1
ATOM 631 O O . GLU A 1 81 ? -0.578 -2.128 -18.947 1.00 86.81 81 GLU A O 1
ATOM 636 N N . PRO A 1 82 ? -1.878 -3.827 -18.286 1.00 87.12 82 PRO A N 1
ATOM 637 C CA . PRO A 1 82 ? -1.951 -3.338 -16.908 1.00 87.12 82 PRO A CA 1
ATOM 638 C C . PRO A 1 82 ? -0.587 -3.342 -16.212 1.00 87.12 82 PRO A C 1
ATOM 640 O O . PRO A 1 82 ? -0.302 -2.452 -15.411 1.00 87.12 82 PRO A O 1
ATOM 643 N N . ALA A 1 83 ? 0.271 -4.316 -16.528 1.00 85.31 83 ALA A N 1
ATOM 644 C CA . ALA A 1 83 ? 1.606 -4.409 -15.950 1.00 85.31 83 ALA A CA 1
ATOM 645 C C . ALA A 1 83 ? 2.503 -3.255 -16.424 1.00 85.31 83 ALA A C 1
ATOM 647 O O . ALA A 1 83 ? 3.170 -2.640 -15.595 1.00 85.31 83 ALA A O 1
ATOM 648 N N . ILE A 1 84 ? 2.456 -2.905 -17.715 1.00 88.06 84 ILE A N 1
ATOM 649 C CA . ILE A 1 84 ? 3.195 -1.763 -18.278 1.00 88.06 84 ILE A CA 1
ATOM 650 C C . ILE A 1 84 ? 2.729 -0.449 -17.637 1.00 88.06 84 ILE A C 1
ATOM 652 O O . ILE A 1 84 ? 3.552 0.362 -17.221 1.00 88.06 84 ILE A O 1
ATOM 656 N N . LYS A 1 85 ? 1.416 -0.257 -17.451 1.00 88.44 85 LYS A N 1
ATOM 657 C CA . LYS A 1 85 ? 0.880 0.933 -16.764 1.00 88.44 85 LYS A CA 1
ATOM 658 C C . LYS A 1 85 ? 1.339 1.019 -15.308 1.00 88.44 85 LYS A C 1
ATOM 660 O O . LYS A 1 85 ? 1.724 2.088 -14.846 1.00 88.44 85 LYS A O 1
ATOM 665 N N . LEU A 1 86 ? 1.318 -0.100 -14.581 1.00 88.38 86 LEU A N 1
ATOM 666 C CA . LEU A 1 86 ? 1.795 -0.159 -13.195 1.00 88.38 86 LEU A CA 1
ATOM 667 C C . LEU A 1 86 ? 3.309 0.084 -13.084 1.00 88.38 86 LEU A C 1
ATOM 669 O O . LEU A 1 86 ? 3.763 0.666 -12.098 1.00 88.38 86 LEU A O 1
ATOM 673 N N . LEU A 1 87 ? 4.075 -0.343 -14.086 1.00 88.44 87 LEU A N 1
ATOM 674 C CA . LEU A 1 87 ? 5.503 -0.069 -14.217 1.00 88.44 87 LEU A CA 1
ATOM 675 C C . LEU A 1 87 ? 5.759 1.427 -14.468 1.00 88.44 87 LEU A C 1
ATOM 677 O O . LEU A 1 87 ? 6.564 2.026 -13.761 1.00 88.44 87 LEU A O 1
ATOM 681 N N . ALA A 1 88 ? 5.007 2.050 -15.382 1.00 87.75 88 ALA A N 1
ATOM 682 C CA . ALA A 1 88 ? 5.120 3.475 -15.708 1.00 87.75 88 ALA A CA 1
ATOM 683 C C . ALA A 1 88 ? 4.856 4.394 -14.503 1.00 87.75 88 ALA A C 1
ATOM 685 O O . ALA A 1 88 ? 5.538 5.399 -14.323 1.00 87.75 88 ALA A O 1
ATOM 686 N N . ILE A 1 89 ? 3.897 4.041 -13.640 1.00 85.88 89 ILE A N 1
ATOM 687 C CA . ILE A 1 89 ? 3.588 4.813 -12.421 1.00 85.88 89 ILE A CA 1
ATOM 688 C C . ILE A 1 89 ? 4.490 4.455 -11.226 1.00 85.88 89 ILE A C 1
ATOM 6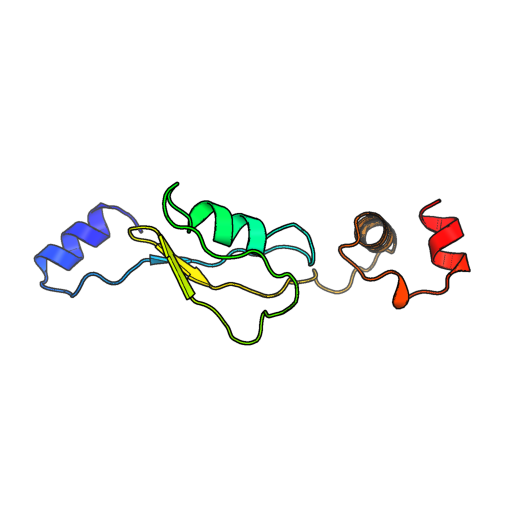90 O O . ILE A 1 89 ? 4.269 4.944 -10.118 1.00 85.88 89 ILE A O 1
ATOM 694 N N . GLY A 1 90 ? 5.464 3.556 -11.409 1.00 84.38 90 GLY A N 1
ATOM 695 C CA . GLY A 1 90 ? 6.379 3.117 -10.356 1.00 84.38 90 GLY A CA 1
ATOM 696 C C . GLY A 1 90 ? 5.737 2.243 -9.272 1.00 84.38 90 GLY A C 1
ATOM 697 O O . GLY A 1 90 ? 6.327 2.054 -8.208 1.00 84.38 90 GLY A O 1
ATOM 698 N N . ALA A 1 91 ? 4.538 1.696 -9.503 1.00 85.62 91 ALA A N 1
ATOM 699 C CA . ALA A 1 91 ? 3.921 0.715 -8.605 1.00 85.62 91 ALA A CA 1
ATOM 700 C C . ALA A 1 91 ? 4.607 -0.658 -8.706 1.00 85.62 91 ALA A C 1
ATOM 702 O O . ALA A 1 91 ? 4.623 -1.425 -7.740 1.00 85.62 91 ALA A O 1
ATOM 703 N N . ILE A 1 92 ? 5.201 -0.953 -9.863 1.00 86.50 92 ILE A N 1
ATOM 704 C CA . ILE A 1 92 ? 6.130 -2.060 -10.074 1.00 86.50 92 ILE A CA 1
ATOM 705 C C . ILE A 1 92 ? 7.529 -1.465 -10.260 1.00 86.50 92 ILE A C 1
ATOM 707 O O . ILE A 1 92 ? 7.698 -0.474 -10.962 1.00 86.50 92 ILE A O 1
ATOM 711 N N . LYS A 1 93 ? 8.531 -2.064 -9.612 1.00 83.88 93 LYS A N 1
ATOM 712 C CA . LYS A 1 93 ? 9.928 -1.630 -9.720 1.00 83.88 93 LYS A CA 1
ATOM 713 C C . LYS A 1 93 ? 10.473 -1.889 -11.122 1.00 83.88 93 LYS A C 1
ATOM 715 O O . LYS A 1 93 ? 10.420 -3.028 -11.591 1.00 83.88 93 LYS A O 1
ATOM 720 N N . VAL A 1 94 ? 11.030 -0.851 -11.744 1.00 85.56 94 VAL A N 1
ATOM 721 C CA . VAL A 1 94 ? 11.643 -0.927 -13.080 1.00 85.56 94 VAL A CA 1
ATOM 722 C C . VAL A 1 94 ? 12.904 -1.778 -13.087 1.00 85.56 94 VAL A C 1
ATOM 724 O O . VAL A 1 94 ? 13.166 -2.451 -14.075 1.00 85.56 94 VAL A O 1
ATOM 727 N N . GLU A 1 95 ? 13.610 -1.855 -11.954 1.00 85.38 95 GLU A N 1
ATOM 728 C CA . GLU A 1 95 ? 14.820 -2.679 -11.795 1.00 85.38 95 GLU A CA 1
ATOM 729 C C . GLU A 1 95 ? 14.593 -4.183 -12.036 1.00 85.38 95 GLU A C 1
ATOM 731 O O . GLU A 1 95 ? 15.547 -4.929 -12.236 1.00 85.38 95 GLU A O 1
ATOM 736 N N . ASN A 1 96 ? 13.339 -4.645 -12.009 1.00 83.69 96 ASN A N 1
ATOM 737 C CA . ASN A 1 96 ? 12.996 -6.044 -12.260 1.00 83.69 96 ASN A CA 1
ATOM 738 C C . ASN A 1 96 ? 12.893 -6.387 -13.760 1.00 83.69 96 ASN A C 1
ATOM 740 O O . ASN A 1 96 ? 12.624 -7.543 -14.089 1.00 83.69 96 ASN A O 1
ATOM 744 N N . PHE A 1 97 ? 13.052 -5.409 -14.658 1.00 87.12 97 PHE A N 1
ATOM 745 C CA . PHE A 1 97 ? 12.866 -5.565 -16.101 1.00 87.12 97 PHE A CA 1
ATOM 746 C C . PHE A 1 97 ? 14.104 -5.095 -16.880 1.00 87.12 97 PHE A C 1
ATOM 748 O O . PHE A 1 97 ? 14.817 -4.210 -16.409 1.00 87.12 97 PHE A O 1
ATOM 755 N N . PRO A 1 98 ? 14.359 -5.649 -18.083 1.00 91.06 98 PRO A N 1
ATOM 756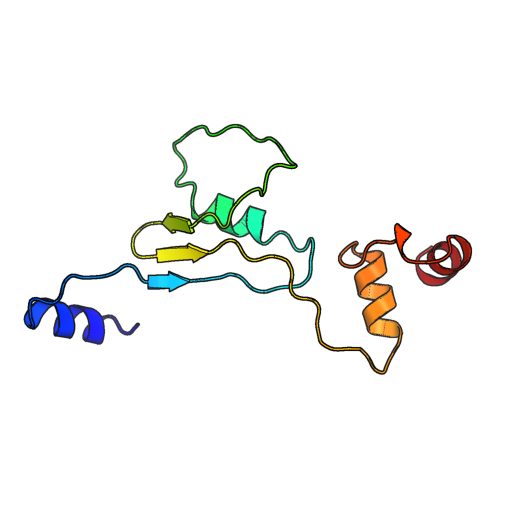 C CA . PRO A 1 98 ? 15.421 -5.161 -18.960 1.00 91.06 98 PRO A CA 1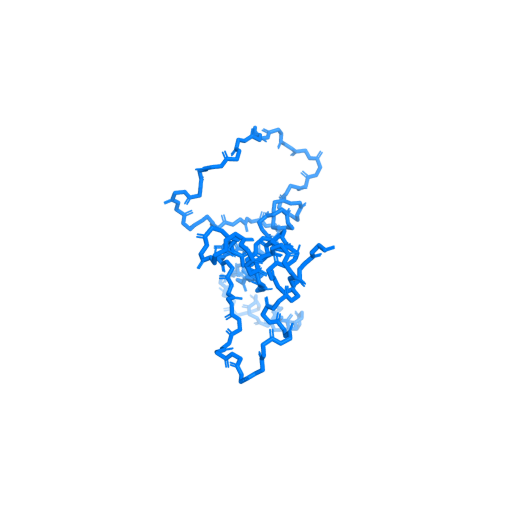
ATOM 757 C C . PRO A 1 98 ? 15.244 -3.677 -19.292 1.00 91.06 98 PRO A C 1
ATOM 759 O O . PRO A 1 98 ? 14.133 -3.237 -19.598 1.00 91.06 98 PRO A O 1
ATOM 762 N N . THR A 1 99 ? 16.339 -2.918 -19.283 1.00 88.75 99 THR A N 1
ATOM 763 C CA . THR A 1 99 ? 16.330 -1.473 -19.552 1.00 88.75 99 THR A CA 1
ATOM 764 C C . THR A 1 99 ? 15.718 -1.153 -20.916 1.00 88.75 99 THR A C 1
ATOM 766 O O . THR A 1 99 ? 14.941 -0.211 -21.037 1.00 88.75 99 THR A O 1
ATOM 769 N N . GLU A 1 100 ? 16.003 -1.970 -21.930 1.00 90.88 100 GLU A N 1
ATOM 770 C CA . GLU A 1 100 ? 15.465 -1.826 -23.284 1.00 90.88 100 GLU A CA 1
ATOM 771 C C . GLU A 1 100 ? 13.944 -2.012 -23.307 1.00 90.88 100 GLU A C 1
ATOM 773 O O . GLU A 1 100 ? 13.237 -1.264 -23.976 1.00 90.88 100 GLU A O 1
ATOM 778 N N . PHE A 1 101 ? 13.424 -2.977 -22.541 1.00 89.25 101 PHE A N 1
ATOM 779 C CA . PHE A 1 101 ? 11.983 -3.211 -22.428 1.00 89.25 101 PHE A CA 1
ATOM 780 C C . PHE A 1 101 ? 11.282 -2.017 -21.775 1.00 89.25 101 PHE A C 1
ATOM 782 O O . PHE A 1 101 ? 10.260 -1.553 -22.274 1.00 89.25 101 PHE A O 1
ATOM 789 N N . VAL A 1 102 ? 11.851 -1.499 -20.682 1.00 88.19 102 VAL A N 1
ATOM 790 C CA . VAL A 1 102 ? 11.333 -0.310 -19.990 1.00 88.19 102 VAL A CA 1
ATOM 791 C C . VAL A 1 102 ? 11.342 0.896 -20.930 1.00 88.19 102 VAL A C 1
ATOM 793 O O . VAL A 1 102 ? 10.340 1.599 -21.011 1.00 88.19 102 VAL A O 1
ATOM 796 N N . ALA A 1 103 ? 12.438 1.108 -21.666 1.00 87.88 103 ALA A N 1
ATOM 797 C CA . ALA A 1 103 ? 12.560 2.207 -22.615 1.00 87.88 103 ALA A CA 1
ATOM 798 C C . ALA A 1 103 ? 11.495 2.125 -23.716 1.00 87.88 103 ALA A C 1
ATOM 800 O O . ALA A 1 103 ? 10.773 3.084 -23.901 1.00 87.88 103 ALA A O 1
ATOM 801 N N . ILE A 1 104 ? 11.327 0.976 -24.378 1.00 91.69 104 ILE A N 1
ATOM 802 C CA . ILE A 1 104 ? 10.382 0.827 -25.502 1.00 91.69 104 ILE A CA 1
ATOM 803 C C . ILE A 1 104 ? 8.913 0.954 -25.067 1.00 91.69 104 ILE A C 1
ATOM 805 O O . ILE A 1 104 ? 8.072 1.393 -25.846 1.00 91.69 104 ILE A O 1
ATOM 809 N N . GLN A 1 105 ? 8.573 0.482 -23.865 1.00 86.88 105 GLN A N 1
ATOM 810 C CA . GLN A 1 105 ? 7.174 0.376 -23.434 1.00 86.88 105 GLN A CA 1
ATOM 811 C C . GLN A 1 105 ? 6.669 1.602 -22.665 1.00 86.88 105 GLN A C 1
ATOM 813 O O . GLN A 1 105 ? 5.457 1.765 -22.530 1.00 86.88 105 GLN A O 1
ATOM 818 N N . ILE A 1 106 ? 7.567 2.422 -22.111 1.00 82.00 106 ILE A N 1
ATOM 819 C CA . ILE A 1 106 ? 7.207 3.561 -21.249 1.00 82.00 106 ILE A CA 1
ATOM 820 C C . ILE A 1 106 ? 7.641 4.906 -21.844 1.00 82.00 106 ILE A C 1
ATOM 822 O O . ILE A 1 106 ? 6.965 5.900 -21.576 1.00 82.00 106 ILE A O 1
ATOM 826 N N . TRP A 1 107 ? 8.729 4.947 -22.621 1.00 70.19 107 TRP A N 1
ATOM 827 C CA . TRP A 1 107 ? 9.305 6.166 -23.202 1.00 70.19 107 TRP A CA 1
ATOM 828 C C . TRP A 1 107 ? 9.152 6.198 -24.723 1.00 70.19 107 TRP A C 1
ATOM 830 O O . TRP A 1 107 ? 8.951 7.318 -25.241 1.00 70.19 107 TRP A O 1
#

Sequence (107 aa):
MSKERIKRNQAKGMIQTKIKSFVVGVPNCGKSTLINLVSEKASLKVANFPGVTREKKWVVNGEFLFLDTPGILLPKFTDQEPAIKLLAIGAIKVENFPTEFVAIQIW

InterPro domains:
  IPR006073 GTP binding domain [PF01926] (22-76)
  IPR027417 P-loop containing nucleoside triphosphate hydrolase [G3DSA:3.40.50.300] (1-74)
  IPR027417 P-loop containing nucleoside triphosphate hydrolase [SSF52540] (5-85)